Protein AF-A0A837F2M8-F1 (afdb_monomer)

pLDDT: mean 82.68, std 11.12, range [49.34, 92.56]

Foldseek 3Di:
DLVVVVVDPDPPQVSCLPVVVDDPNVLVVVLLVCVVVVVVVSNVVSCVVVVHDPVVVVVVVVVVVVVVVVVVVD

Sequence (74 aa):
MDDLIKQISIPQNVTAALCEHKGELFDILTLSLCYEKLNWEETAKICNTLNISEFTVIETMQAATKWADELAVC

Secondary structure (DSSP, 8-state):
-HHHHTTS---HHHHHHHHH--SHHHHHHHHHHHHHTT-HHHHHHHHHHHT--HHHHHHHHHHHHHHHHHHHT-

Mean predicted aligned error: 7.06 Å

Solvent-accessible surface area (backbone atoms only — not comparab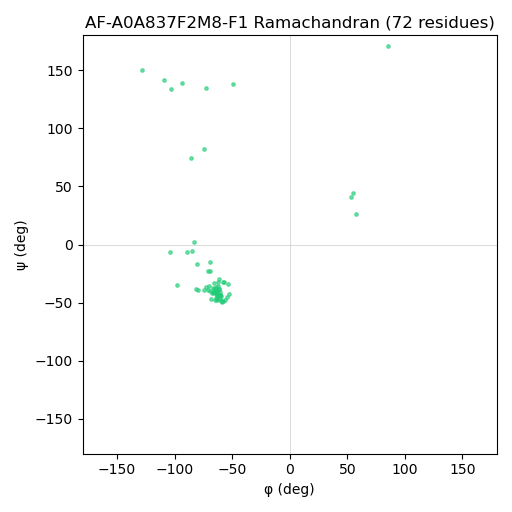le to full-atom v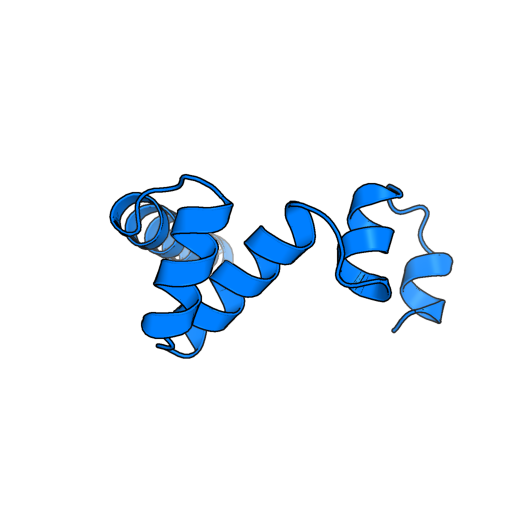alues): 4275 Å² total; per-residue (Å²): 110,66,73,62,53,71,74,41,97,64,60,67,66,58,48,33,16,74,73,66,68,35,61,71,63,25,53,54,52,49,35,53,54,25,56,78,67,67,36,60,72,61,27,52,52,46,24,60,75,68,72,46,57,69,66,58,51,53,54,49,53,51,52,50,52,52,51,51,55,59,56,70,75,104

Organism: NCBI:txid1296536

Radius of gyration: 14.39 Å; Cα contacts (8 Å, |Δi|>4): 42; chains: 1; bounding box: 36×20×35 Å

Structure (mmCIF, N/CA/C/O backbone):
data_AF-A0A837F2M8-F1
#
_entry.id   AF-A0A837F2M8-F1
#
loop_
_atom_site.group_PDB
_atom_site.id
_atom_site.type_symbol
_atom_site.label_atom_id
_atom_site.label_alt_id
_atom_site.label_comp_id
_atom_site.label_asym_id
_atom_site.label_entity_id
_atom_site.label_seq_id
_atom_site.pdbx_PDB_ins_code
_atom_site.Cartn_x
_atom_site.Cartn_y
_atom_site.Cartn_z
_atom_site.occupancy
_atom_site.B_iso_or_equiv
_atom_site.auth_seq_id
_atom_site.auth_comp_id
_atom_site.auth_asym_id
_atom_site.auth_atom_id
_atom_site.pdbx_PDB_model_num
ATOM 1 N N . MET A 1 1 ? 2.563 15.864 -17.557 1.00 54.81 1 MET A N 1
ATOM 2 C CA . MET A 1 1 ? 2.639 14.452 -17.124 1.00 54.81 1 MET A CA 1
ATOM 3 C C . MET A 1 1 ? 1.767 13.591 -18.035 1.00 54.81 1 MET A C 1
ATOM 5 O O . MET A 1 1 ? 2.288 12.643 -18.606 1.00 54.81 1 MET A O 1
ATOM 9 N N . ASP A 1 2 ? 0.524 14.006 -18.298 1.00 55.09 2 ASP A N 1
ATOM 10 C CA . ASP A 1 2 ? -0.399 13.337 -19.235 1.00 55.09 2 ASP A CA 1
ATOM 11 C C . ASP A 1 2 ? 0.166 13.081 -20.642 1.00 55.09 2 ASP A C 1
ATOM 13 O O . ASP A 1 2 ? 0.011 11.985 -21.176 1.00 55.09 2 ASP A O 1
ATOM 17 N N . ASP A 1 3 ? 0.874 14.048 -21.236 1.00 58.34 3 ASP A N 1
ATOM 18 C CA . ASP A 1 3 ? 1.454 13.876 -22.580 1.00 58.34 3 ASP A CA 1
ATOM 19 C C . ASP A 1 3 ? 2.631 12.893 -22.628 1.00 58.34 3 ASP A C 1
ATOM 21 O O . ASP A 1 3 ? 2.909 12.331 -23.685 1.00 58.34 3 ASP A O 1
ATOM 25 N N . LEU A 1 4 ? 3.309 12.658 -21.498 1.00 63.38 4 LEU A N 1
ATOM 26 C CA . LEU A 1 4 ? 4.390 11.672 -21.395 1.00 63.38 4 LEU A CA 1
ATOM 27 C C . LEU A 1 4 ? 3.815 10.256 -21.243 1.00 63.38 4 LEU A C 1
ATOM 29 O O . LEU A 1 4 ? 4.306 9.319 -21.861 1.00 63.38 4 LEU A O 1
ATOM 33 N N . ILE A 1 5 ? 2.728 10.121 -20.476 1.00 59.09 5 ILE A N 1
ATOM 34 C CA . ILE A 1 5 ? 2.007 8.857 -20.270 1.00 59.09 5 ILE A CA 1
ATOM 35 C C . ILE A 1 5 ? 1.342 8.381 -21.567 1.00 59.09 5 ILE A C 1
ATOM 37 O O . ILE A 1 5 ? 1.377 7.193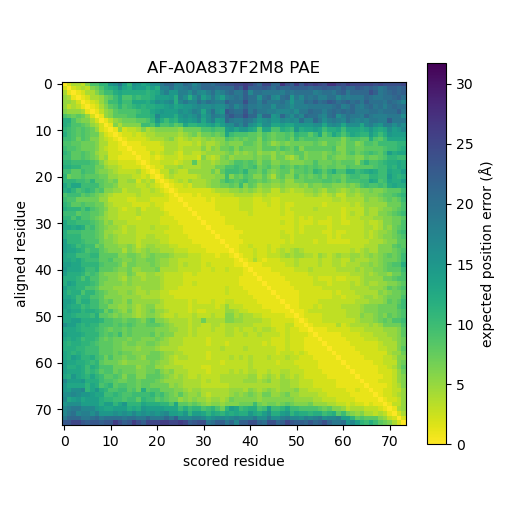 -21.855 1.00 59.09 5 ILE A O 1
ATOM 41 N N . LYS A 1 6 ? 0.798 9.289 -22.390 1.00 58.47 6 LYS A N 1
ATOM 42 C CA . LYS A 1 6 ? 0.191 8.947 -23.694 1.00 58.47 6 LYS A CA 1
ATOM 43 C C . LYS A 1 6 ? 1.191 8.484 -24.758 1.00 58.47 6 LYS A C 1
ATOM 45 O O . LYS A 1 6 ? 0.789 7.822 -25.711 1.00 58.47 6 LYS A O 1
ATOM 50 N N . GLN A 1 7 ? 2.466 8.855 -24.633 1.00 57.78 7 GLN A N 1
ATOM 51 C CA . GLN A 1 7 ? 3.522 8.457 -25.577 1.00 57.78 7 GLN A CA 1
ATOM 52 C C . GLN A 1 7 ? 4.051 7.044 -25.317 1.00 57.78 7 GLN A C 1
ATOM 54 O O . GLN A 1 7 ? 4.681 6.445 -26.187 1.00 57.78 7 GLN A O 1
ATOM 59 N N . ILE A 1 8 ? 3.773 6.500 -24.136 1.00 64.69 8 ILE A N 1
ATOM 60 C CA . ILE A 1 8 ? 4.126 5.143 -23.747 1.00 64.69 8 ILE A CA 1
ATOM 61 C C . ILE A 1 8 ? 2.832 4.329 -23.843 1.00 64.69 8 ILE A C 1
ATOM 63 O O . ILE A 1 8 ? 1.774 4.783 -23.419 1.00 64.69 8 ILE A O 1
ATOM 67 N N . SER A 1 9 ? 2.864 3.139 -24.444 1.00 62.81 9 SER A N 1
ATOM 68 C CA . SER A 1 9 ? 1.669 2.289 -24.513 1.00 62.81 9 SER A CA 1
ATOM 69 C C . SER A 1 9 ? 1.428 1.665 -23.135 1.00 62.81 9 SER A C 1
ATOM 71 O O . SER A 1 9 ? 1.895 0.567 -22.845 1.00 62.81 9 SER A O 1
ATOM 73 N N . ILE A 1 10 ? 0.791 2.427 -22.244 1.00 70.56 10 ILE A N 1
ATOM 74 C CA . ILE A 1 10 ? 0.491 2.003 -20.878 1.00 70.56 10 ILE A CA 1
ATOM 75 C C . ILE A 1 10 ? -0.922 1.400 -20.848 1.00 70.56 10 ILE A C 1
ATOM 77 O O . ILE A 1 10 ? -1.830 1.931 -21.494 1.00 70.56 10 ILE A O 1
ATOM 81 N N . PRO A 1 11 ? -1.136 0.293 -20.117 1.00 80.25 11 PRO A N 1
ATOM 82 C CA . PRO A 1 11 ? -2.465 -0.259 -19.886 1.00 80.25 11 PRO A CA 1
ATOM 83 C C . PRO A 1 11 ? -3.486 0.794 -19.420 1.00 80.25 11 PRO A C 1
ATOM 85 O O . PRO A 1 11 ? -3.190 1.628 -18.563 1.00 80.25 11 PRO A O 1
ATOM 88 N N . GLN A 1 12 ? -4.710 0.731 -19.959 1.00 75.88 12 GLN A N 1
ATOM 89 C CA . GLN A 1 12 ? -5.767 1.721 -19.691 1.00 75.88 12 GLN A CA 1
ATOM 90 C C . GLN A 1 12 ? -6.102 1.872 -18.202 1.00 75.88 12 GLN A C 1
ATOM 92 O O . GLN A 1 12 ? -6.441 2.967 -17.767 1.00 75.88 12 GLN A O 1
ATOM 97 N N . ASN A 1 13 ? -5.986 0.802 -17.412 1.00 76.50 13 ASN A N 1
ATOM 98 C CA . ASN A 1 13 ? -6.194 0.841 -15.963 1.00 76.50 13 ASN A CA 1
ATOM 99 C C . ASN A 1 13 ? -5.159 1.725 -15.245 1.00 76.50 13 ASN A C 1
ATOM 101 O O . ASN A 1 13 ? -5.509 2.437 -14.310 1.00 76.50 13 ASN A O 1
ATOM 105 N N . VAL A 1 14 ? -3.908 1.728 -15.705 1.00 78.31 14 VAL A N 1
ATOM 106 C CA . VAL A 1 14 ? -2.845 2.583 -15.164 1.00 78.31 14 VAL A CA 1
ATOM 107 C C . VAL A 1 14 ? -3.037 4.029 -15.621 1.00 78.31 14 VAL A C 1
ATOM 109 O O . VAL A 1 14 ? -2.873 4.946 -14.823 1.00 78.31 14 VAL A O 1
ATOM 112 N N . THR A 1 15 ? -3.444 4.259 -16.875 1.00 80.06 15 THR A N 1
ATOM 113 C CA . THR A 1 15 ? -3.785 5.611 -17.353 1.00 80.06 15 THR A CA 1
ATOM 114 C C . THR A 1 15 ? -4.969 6.198 -16.585 1.00 80.06 15 THR A C 1
ATOM 116 O O . THR A 1 15 ? -4.903 7.348 -16.160 1.00 80.06 15 THR A O 1
ATOM 119 N N . ALA A 1 16 ? -6.024 5.414 -16.355 1.00 79.06 16 ALA A N 1
ATOM 120 C CA . ALA A 1 16 ? -7.174 5.842 -15.563 1.00 79.06 16 ALA A CA 1
ATOM 121 C C . ALA A 1 16 ? -6.769 6.178 -14.118 1.00 79.06 16 ALA A C 1
ATOM 123 O O . ALA A 1 16 ? -7.229 7.172 -13.559 1.00 79.06 16 ALA A O 1
ATOM 124 N N . ALA A 1 17 ? -5.853 5.405 -13.533 1.00 82.50 17 ALA A N 1
ATOM 125 C CA . ALA A 1 17 ? -5.363 5.681 -12.192 1.00 82.50 17 ALA A CA 1
ATOM 126 C C . ALA A 1 17 ? -4.515 6.959 -12.116 1.00 82.50 17 ALA A C 1
ATOM 128 O O . ALA A 1 17 ? -4.730 7.788 -11.237 1.00 82.50 17 ALA A O 1
ATOM 129 N N . LEU A 1 18 ? -3.573 7.139 -13.046 1.00 78.06 18 LEU A N 1
ATOM 130 C CA . LEU A 1 18 ? -2.604 8.239 -13.007 1.00 78.06 18 LEU A CA 1
ATOM 131 C C . LEU A 1 18 ? -3.148 9.568 -13.545 1.00 78.06 18 LEU A C 1
ATOM 133 O O . LEU A 1 18 ? -2.809 10.616 -13.009 1.00 78.06 18 LEU A O 1
ATOM 137 N N . CYS A 1 19 ? -3.951 9.539 -14.611 1.00 79.25 19 CYS A N 1
ATOM 138 C CA . CYS A 1 19 ? -4.448 10.749 -15.275 1.00 79.25 19 CYS A CA 1
ATOM 139 C C . CYS A 1 19 ? -5.866 11.117 -14.833 1.00 79.25 19 CYS A C 1
ATOM 141 O O . CYS 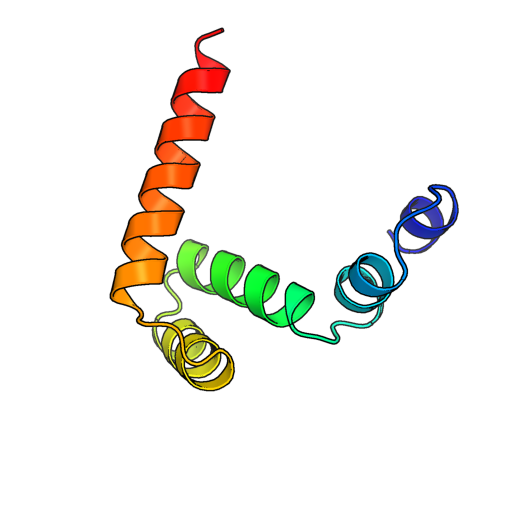A 1 19 ? -6.208 12.295 -14.767 1.00 79.25 19 CYS A O 1
ATOM 143 N N . GLU A 1 20 ? -6.713 10.122 -14.561 1.00 79.88 20 GLU A N 1
ATOM 144 C CA . GLU A 1 20 ? -8.117 10.360 -14.210 1.00 79.88 20 GLU A CA 1
ATOM 145 C C . GLU A 1 20 ? -8.412 10.197 -12.720 1.00 79.88 20 GLU A C 1
ATOM 147 O O . GLU A 1 20 ? -9.529 10.511 -12.308 1.00 79.88 20 GLU A O 1
ATOM 152 N N . HIS A 1 21 ? -7.440 9.738 -11.925 1.00 83.00 21 HIS A N 1
ATOM 153 C CA . HIS A 1 21 ? -7.598 9.460 -10.496 1.00 83.00 21 HIS A CA 1
ATOM 154 C C . HIS A 1 21 ? -8.759 8.496 -10.207 1.00 83.00 21 HIS A C 1
ATOM 156 O O . HIS A 1 21 ? -9.594 8.735 -9.334 1.00 83.00 21 HIS A O 1
ATOM 162 N N . LYS A 1 22 ? -8.857 7.423 -11.001 1.00 81.31 22 LYS A N 1
ATOM 163 C CA . LYS A 1 22 ? -9.955 6.453 -10.929 1.00 81.31 22 LYS A CA 1
ATOM 164 C C . LYS A 1 22 ? -9.466 5.018 -10.825 1.00 81.31 22 LYS A C 1
ATOM 166 O O . LYS A 1 22 ? -8.473 4.632 -11.438 1.00 81.31 22 LYS A O 1
ATOM 171 N N . GLY A 1 23 ? -10.288 4.214 -10.157 1.00 84.25 23 GLY A N 1
ATOM 172 C CA . GLY A 1 23 ? -10.134 2.769 -10.056 1.00 84.25 23 GLY A CA 1
ATOM 173 C C . GLY A 1 23 ? -9.201 2.341 -8.928 1.00 84.25 23 GLY A C 1
ATOM 174 O O . GLY A 1 23 ? -8.488 3.149 -8.342 1.00 84.25 23 GLY A O 1
ATOM 175 N N . GLU A 1 24 ? -9.178 1.036 -8.673 1.00 84.44 24 GLU A N 1
ATOM 176 C CA . GLU A 1 24 ? -8.486 0.431 -7.525 1.00 84.44 24 GLU A CA 1
ATOM 177 C C . GLU A 1 24 ? -6.983 0.752 -7.486 1.00 84.44 24 GLU A C 1
ATOM 179 O O . GLU A 1 24 ? -6.397 0.907 -6.420 1.00 84.44 24 GLU A O 1
ATOM 184 N N . LEU A 1 25 ? -6.346 0.911 -8.651 1.00 86.50 25 LEU A N 1
ATOM 185 C CA . LEU A 1 25 ? -4.936 1.302 -8.736 1.00 86.50 25 LEU A CA 1
ATOM 186 C C . LEU A 1 25 ? -4.685 2.723 -8.215 1.00 86.50 25 LEU A C 1
ATOM 188 O O . LEU A 1 25 ? -3.628 2.982 -7.641 1.00 86.50 25 LEU A O 1
ATOM 192 N N . PHE A 1 26 ? -5.639 3.639 -8.396 1.00 87.88 26 PHE A N 1
ATOM 193 C CA . PHE A 1 26 ? -5.547 4.973 -7.810 1.00 87.88 26 PHE A CA 1
ATOM 194 C C . PHE A 1 26 ? -5.740 4.923 -6.295 1.0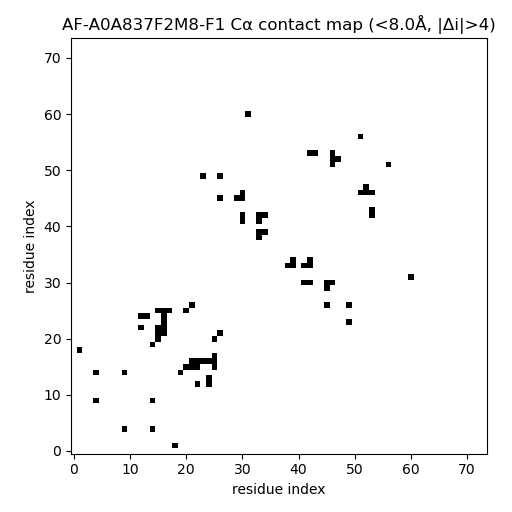0 87.88 26 PHE A C 1
ATOM 196 O O . PHE A 1 26 ? -5.015 5.601 -5.569 1.00 87.88 26 PHE A O 1
ATOM 203 N N . ASP A 1 27 ? -6.659 4.087 -5.812 1.00 88.38 27 ASP A N 1
ATOM 204 C CA . ASP A 1 27 ? -6.890 3.906 -4.378 1.00 88.38 27 ASP A CA 1
ATOM 205 C C . ASP A 1 27 ? -5.642 3.330 -3.689 1.00 88.38 27 ASP A C 1
ATOM 207 O O . ASP A 1 27 ? -5.220 3.838 -2.652 1.00 88.38 27 ASP A O 1
ATOM 211 N N . ILE A 1 28 ? -4.977 2.345 -4.305 1.00 88.44 28 ILE A N 1
ATOM 212 C CA . ILE A 1 28 ? -3.704 1.788 -3.817 1.00 88.44 28 ILE A CA 1
ATOM 213 C C . ILE A 1 28 ? -2.592 2.849 -3.826 1.00 88.44 28 ILE A C 1
ATOM 215 O O . ILE A 1 28 ? -1.863 2.984 -2.845 1.00 88.44 28 ILE A O 1
ATOM 219 N N . LEU A 1 29 ? -2.466 3.639 -4.899 1.00 87.62 29 LEU A N 1
ATOM 220 C CA . LEU A 1 29 ? -1.485 4.729 -4.959 1.00 87.62 29 LEU A CA 1
ATOM 221 C C . LEU A 1 29 ? -1.729 5.769 -3.854 1.00 87.62 29 LEU A C 1
ATOM 223 O O . LEU A 1 29 ? -0.797 6.224 -3.189 1.00 87.62 29 LEU A O 1
ATO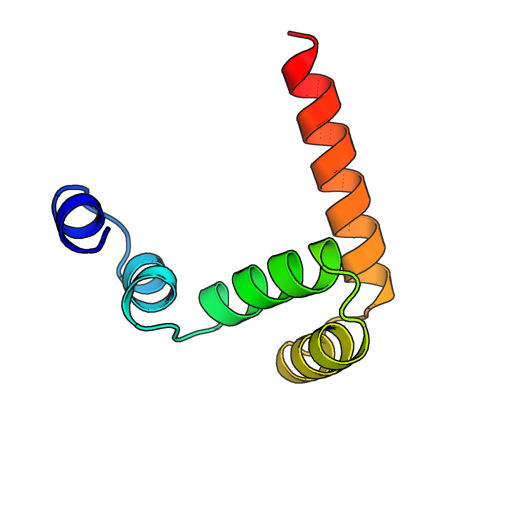M 227 N N . THR A 1 30 ? -2.992 6.133 -3.647 1.00 89.81 30 THR A N 1
ATOM 228 C CA . THR A 1 30 ? -3.405 7.093 -2.619 1.00 89.81 30 THR A CA 1
ATOM 229 C C . THR A 1 30 ? -3.142 6.542 -1.221 1.00 89.81 30 THR A C 1
ATOM 231 O O . THR A 1 30 ? -2.666 7.280 -0.361 1.00 89.81 30 THR A O 1
ATOM 234 N N . LEU A 1 31 ? -3.360 5.243 -1.000 1.00 89.69 31 LEU A N 1
ATOM 235 C CA . LEU A 1 31 ? -3.037 4.566 0.252 1.00 89.69 31 LEU A CA 1
ATOM 236 C C . LEU A 1 31 ? -1.547 4.695 0.591 1.00 89.69 31 LEU A C 1
ATOM 238 O O . LEU A 1 31 ? -1.205 5.109 1.700 1.00 89.69 31 LEU A O 1
ATOM 242 N N . SER A 1 32 ? -0.665 4.407 -0.372 1.00 89.44 32 SER A N 1
ATOM 243 C CA . SER A 1 32 ? 0.783 4.553 -0.190 1.00 89.44 32 SER A CA 1
ATOM 244 C C . SER A 1 32 ? 1.179 5.998 0.131 1.00 89.44 32 SER A C 1
ATOM 246 O O . SER A 1 32 ? 1.933 6.234 1.073 1.00 89.44 32 SER A O 1
ATOM 248 N N . LEU A 1 33 ? 0.607 6.977 -0.578 1.00 90.06 33 LEU A N 1
ATOM 249 C CA . LEU A 1 33 ? 0.857 8.403 -0.334 1.00 90.06 33 LEU A CA 1
ATOM 250 C C . LEU A 1 33 ? 0.376 8.868 1.050 1.00 90.06 33 LEU A C 1
ATOM 252 O O . LEU A 1 33 ? 1.049 9.668 1.704 1.00 90.06 33 LEU A O 1
ATOM 256 N N . CYS A 1 34 ? -0.794 8.410 1.501 1.00 90.75 34 CYS A N 1
ATOM 257 C CA . CYS A 1 34 ? -1.327 8.735 2.825 1.00 90.75 34 CYS A CA 1
ATOM 258 C C . CYS A 1 34 ? -0.473 8.125 3.937 1.00 90.75 34 CYS A C 1
ATOM 260 O O . CYS A 1 34 ? -0.178 8.810 4.919 1.00 90.75 34 CYS A O 1
ATOM 262 N N . TYR A 1 35 ? -0.023 6.882 3.753 1.00 89.56 35 TYR A N 1
ATOM 263 C CA . TYR A 1 35 ? 0.886 6.207 4.673 1.00 89.56 35 TYR A CA 1
ATOM 264 C C . TYR A 1 35 ? 2.208 6.973 4.827 1.00 89.56 35 TYR A C 1
ATOM 266 O O . TYR A 1 35 ? 2.618 7.275 5.946 1.00 89.56 35 TYR A O 1
ATOM 274 N N . GLU A 1 36 ? 2.839 7.374 3.719 1.00 87.94 36 GLU A N 1
ATOM 275 C CA . GLU A 1 36 ? 4.089 8.152 3.740 1.00 87.94 36 GLU A CA 1
ATOM 276 C C . GLU A 1 36 ? 3.932 9.522 4.415 1.00 87.94 36 GLU A C 1
ATOM 278 O O . GLU A 1 36 ? 4.852 10.017 5.065 1.00 87.94 36 GLU A O 1
ATOM 283 N N . LYS A 1 37 ? 2.749 10.135 4.300 1.00 91.88 37 LYS A N 1
ATOM 284 C CA . LYS A 1 37 ? 2.420 11.415 4.945 1.00 91.88 37 LYS A CA 1
ATOM 285 C C . LYS A 1 37 ? 1.964 11.276 6.398 1.00 91.88 37 LYS A C 1
ATOM 287 O O . LYS A 1 37 ? 1.611 12.289 7.001 1.00 91.88 37 LYS A O 1
ATOM 292 N N . LEU A 1 38 ? 1.951 10.061 6.956 1.00 90.44 38 LEU A N 1
ATOM 293 C CA . 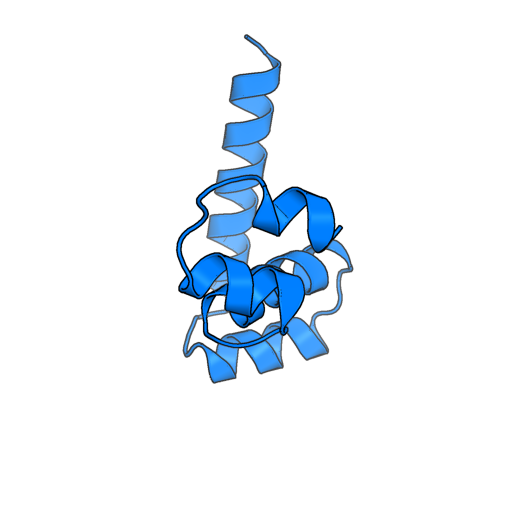LEU A 1 38 ? 1.429 9.757 8.295 1.00 90.44 38 LEU A CA 1
ATOM 294 C C . LEU A 1 38 ? -0.045 10.169 8.474 1.00 90.44 38 LEU A C 1
ATOM 296 O O . LEU A 1 38 ? -0.493 10.456 9.585 1.00 90.44 38 LEU A O 1
ATOM 300 N N . ASN A 1 39 ? -0.814 10.218 7.382 1.00 91.56 39 ASN A N 1
ATOM 301 C CA . ASN A 1 39 ? -2.227 10.579 7.411 1.00 91.56 39 ASN A CA 1
ATO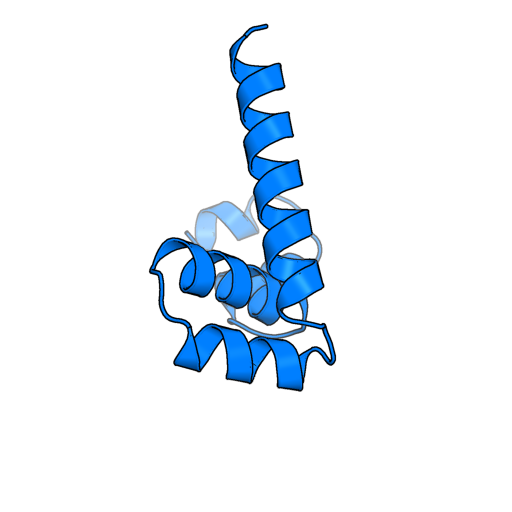M 302 C C . ASN A 1 39 ? -3.093 9.346 7.700 1.00 91.56 39 ASN A C 1
ATOM 304 O O . ASN A 1 39 ? -3.749 8.802 6.813 1.00 91.56 39 ASN A O 1
ATOM 308 N N . TRP A 1 40 ? -3.078 8.903 8.957 1.00 88.62 40 TRP A N 1
ATOM 309 C CA . TRP A 1 40 ? -3.753 7.678 9.399 1.00 88.62 40 TRP A CA 1
ATOM 310 C C . TRP A 1 40 ? -5.270 7.701 9.206 1.00 88.62 40 TRP A C 1
ATOM 312 O O . TRP A 1 40 ? -5.865 6.657 8.957 1.00 88.62 40 TRP A O 1
ATOM 322 N N . GLU A 1 41 ? -5.893 8.879 9.269 1.00 91.00 41 GLU A N 1
ATOM 323 C CA . GLU A 1 41 ? -7.337 9.014 9.070 1.00 91.00 41 GLU A CA 1
ATOM 324 C C . GLU A 1 41 ? -7.742 8.647 7.636 1.00 91.00 41 GLU A C 1
ATOM 326 O O . GLU A 1 41 ? -8.660 7.854 7.428 1.00 91.00 41 GLU A O 1
ATOM 331 N N . GLU A 1 42 ? -7.034 9.183 6.639 1.00 88.75 42 GLU A N 1
ATOM 332 C CA . GLU A 1 42 ? -7.295 8.858 5.234 1.00 88.75 42 GLU A CA 1
ATOM 333 C C . GLU A 1 42 ? -6.833 7.445 4.877 1.00 88.75 42 GLU A C 1
ATOM 335 O O . GLU A 1 42 ? -7.533 6.742 4.151 1.00 88.75 42 GLU A O 1
ATOM 340 N N . THR A 1 43 ? -5.717 6.978 5.444 1.00 89.44 43 THR A N 1
ATOM 341 C CA . THR A 1 43 ? -5.272 5.585 5.293 1.00 89.44 43 THR A CA 1
ATOM 342 C C . THR A 1 43 ? -6.361 4.612 5.746 1.00 89.44 43 THR A C 1
ATOM 344 O O . THR A 1 43 ? -6.712 3.709 4.993 1.00 89.44 43 THR A O 1
ATOM 347 N N . ALA A 1 44 ? -6.969 4.823 6.919 1.00 90.12 44 ALA A N 1
ATOM 348 C CA . ALA A 1 44 ? -8.042 3.964 7.421 1.00 90.12 44 ALA A CA 1
ATOM 349 C C . ALA A 1 44 ? -9.297 4.001 6.528 1.00 90.12 44 ALA A C 1
ATOM 351 O O . ALA A 1 44 ? -9.930 2.967 6.297 1.00 90.12 44 ALA A O 1
ATOM 352 N N . LYS A 1 45 ? -9.661 5.168 5.978 1.00 91.69 45 LYS A N 1
ATOM 353 C CA . LYS A 1 45 ? -10.780 5.282 5.023 1.00 91.69 45 LYS A CA 1
ATOM 354 C C . LYS A 1 45 ? -10.515 4.467 3.758 1.00 91.69 45 LYS A C 1
ATOM 356 O O . LYS A 1 45 ? -11.381 3.702 3.340 1.00 91.69 45 LYS A O 1
ATOM 361 N N . ILE A 1 46 ? -9.318 4.580 3.187 1.00 89.81 46 ILE A N 1
ATOM 362 C CA . ILE A 1 46 ? -8.940 3.862 1.964 1.00 89.81 46 ILE A CA 1
ATOM 363 C C . ILE A 1 46 ? -8.815 2.353 2.226 1.00 89.81 46 ILE A C 1
ATOM 365 O O . ILE A 1 46 ? -9.300 1.558 1.424 1.00 89.81 46 ILE A O 1
ATOM 369 N N . CYS A 1 47 ? -8.262 1.946 3.373 1.00 90.44 47 CYS A N 1
ATOM 370 C CA . CYS A 1 47 ? -8.237 0.549 3.818 1.00 90.44 47 CYS A CA 1
ATOM 371 C C . CYS A 1 47 ? -9.640 -0.066 3.858 1.00 90.44 47 CYS A C 1
ATOM 373 O O . CYS A 1 47 ? -9.840 -1.169 3.355 1.00 90.44 47 CYS A O 1
ATOM 375 N N . ASN A 1 48 ? -10.624 0.660 4.398 1.00 90.06 48 ASN A N 1
ATOM 376 C CA . ASN A 1 48 ? -12.012 0.202 4.424 1.00 90.06 48 ASN A CA 1
ATOM 377 C C . ASN A 1 48 ? -12.618 0.100 3.016 1.00 90.06 48 ASN A C 1
ATOM 379 O O . ASN A 1 48 ? -13.281 -0.889 2.718 1.00 90.06 48 ASN A O 1
ATOM 383 N N . THR A 1 49 ? -12.360 1.076 2.139 1.00 89.06 49 THR A N 1
ATOM 384 C CA . THR A 1 49 ? -12.814 1.046 0.736 1.00 89.06 49 THR A CA 1
ATOM 385 C C . THR A 1 49 ? -12.252 -0.155 -0.022 1.00 89.06 49 THR A C 1
ATOM 387 O O . THR A 1 49 ? -12.974 -0.804 -0.775 1.00 89.06 49 THR A O 1
ATOM 390 N N . LEU A 1 50 ? -10.979 -0.480 0.208 1.00 87.44 50 LEU A N 1
ATOM 391 C CA . LEU A 1 50 ? -10.295 -1.610 -0.421 1.00 87.44 50 LEU A CA 1
ATOM 392 C C . LEU A 1 50 ? -10.517 -2.941 0.313 1.00 87.44 50 LEU A C 1
ATOM 394 O O . LEU A 1 50 ? -10.090 -3.986 -0.173 1.00 87.44 50 LEU A O 1
ATOM 398 N N . ASN A 1 51 ? -11.186 -2.915 1.470 1.00 91.50 51 ASN A N 1
ATOM 399 C CA . ASN A 1 51 ? -11.367 -4.059 2.362 1.00 91.50 51 ASN A CA 1
ATOM 400 C C . ASN A 1 51 ? -10.030 -4.740 2.740 1.00 91.50 51 ASN A C 1
ATOM 402 O O . ASN A 1 51 ? -9.920 -5.967 2.783 1.00 91.50 51 ASN A O 1
ATOM 406 N N . ILE A 1 52 ? -9.003 -3.924 2.999 1.00 89.62 52 ILE A N 1
ATOM 407 C CA . ILE A 1 52 ? -7.653 -4.339 3.401 1.00 89.62 52 ILE A CA 1
ATOM 408 C C . ILE A 1 52 ? -7.439 -3.967 4.870 1.00 89.62 52 ILE A C 1
ATOM 410 O O . ILE A 1 52 ? -7.857 -2.906 5.328 1.00 89.62 52 ILE A O 1
ATOM 414 N N . SER A 1 53 ? -6.759 -4.834 5.620 1.00 90.31 53 SER A N 1
ATOM 415 C CA . SER A 1 53 ? -6.361 -4.535 6.996 1.00 90.31 53 SER A CA 1
ATOM 416 C C . SER A 1 53 ? -5.224 -3.513 7.033 1.00 90.31 53 SER A C 1
ATOM 418 O O . SER A 1 53 ? -4.215 -3.683 6.350 1.00 90.31 53 SER A O 1
ATOM 420 N N . GLU A 1 54 ? -5.329 -2.508 7.904 1.00 85.94 54 GLU A N 1
ATOM 421 C CA . GLU A 1 54 ? -4.254 -1.537 8.163 1.00 85.94 54 GLU A CA 1
ATOM 422 C C . GLU A 1 54 ? -2.929 -2.219 8.540 1.00 85.94 54 GLU A C 1
ATOM 424 O O . GLU A 1 54 ? -1.856 -1.767 8.144 1.00 85.94 54 GLU A O 1
ATOM 429 N N . PHE A 1 55 ? -2.994 -3.352 9.246 1.00 88.44 55 PHE A N 1
ATOM 430 C CA . PHE A 1 55 ? -1.811 -4.139 9.593 1.00 88.44 55 PHE A CA 1
ATOM 431 C C . PHE A 1 55 ? -1.103 -4.686 8.346 1.00 88.44 55 PHE A C 1
ATOM 433 O O . PHE A 1 55 ? 0.112 -4.564 8.219 1.00 88.44 55 PHE A O 1
ATOM 440 N N . THR A 1 56 ? -1.870 -5.204 7.384 1.00 89.00 56 THR A N 1
ATOM 441 C CA . THR A 1 56 ? -1.339 -5.683 6.101 1.00 89.00 56 THR A CA 1
ATOM 442 C C . THR A 1 56 ? -0.685 -4.552 5.314 1.00 89.00 56 THR A C 1
ATOM 444 O O . THR A 1 56 ? 0.342 -4.770 4.675 1.00 89.00 56 THR A O 1
ATOM 447 N N . VAL A 1 57 ? -1.230 -3.334 5.383 1.00 88.19 57 VAL A N 1
ATOM 448 C CA . VAL A 1 57 ? -0.617 -2.156 4.751 1.00 88.19 57 VAL A CA 1
ATOM 449 C C . VAL A 1 57 ? 0.744 -1.857 5.371 1.00 88.19 57 VAL A C 1
ATOM 451 O O . VAL A 1 57 ? 1.717 -1.703 4.638 1.00 88.19 57 VAL A O 1
ATOM 454 N N . ILE A 1 58 ? 0.841 -1.841 6.703 1.00 89.12 58 ILE A N 1
ATOM 455 C CA . ILE A 1 58 ? 2.107 -1.604 7.413 1.00 89.12 58 ILE A CA 1
ATOM 456 C C . ILE A 1 58 ? 3.152 -2.659 7.030 1.00 89.12 58 ILE A C 1
ATOM 458 O O . ILE A 1 58 ? 4.267 -2.300 6.652 1.00 89.12 58 ILE A O 1
ATOM 462 N N . GLU A 1 59 ? 2.797 -3.945 7.083 1.00 92.56 59 GLU A N 1
ATOM 463 C CA . GLU A 1 59 ? 3.710 -5.038 6.723 1.00 92.56 59 GLU A CA 1
ATOM 464 C C . GLU A 1 59 ? 4.182 -4.933 5.269 1.00 92.56 59 GLU A C 1
ATOM 466 O O . GLU A 1 59 ? 5.370 -5.081 4.981 1.00 92.56 59 GLU A O 1
ATOM 471 N N . THR A 1 60 ? 3.262 -4.633 4.350 1.00 90.75 60 THR A N 1
ATOM 472 C CA . THR A 1 60 ? 3.572 -4.535 2.919 1.00 90.75 60 THR A CA 1
ATOM 473 C C . THR A 1 60 ? 4.475 -3.338 2.631 1.00 90.75 60 THR A C 1
ATOM 475 O O . THR A 1 60 ? 5.441 -3.472 1.882 1.00 90.75 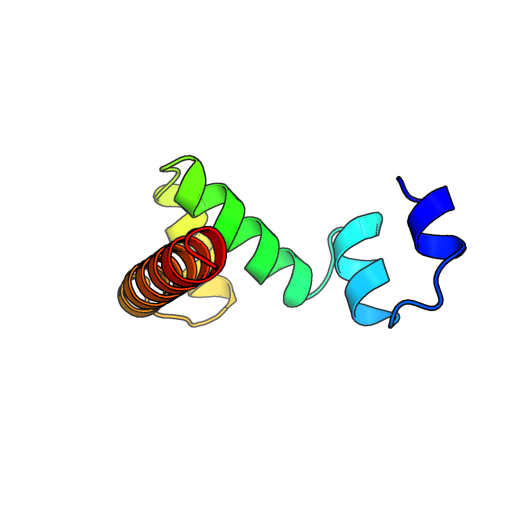60 THR A O 1
ATOM 478 N N . MET A 1 61 ? 4.218 -2.185 3.257 1.00 90.06 61 MET A N 1
ATOM 479 C CA . MET A 1 61 ? 5.062 -0.998 3.104 1.00 90.06 61 MET A CA 1
ATOM 480 C C . MET A 1 61 ? 6.458 -1.233 3.690 1.00 90.06 61 MET A C 1
ATOM 482 O O . MET A 1 61 ? 7.449 -0.884 3.058 1.00 90.06 61 MET A O 1
ATOM 486 N N . GLN A 1 62 ? 6.569 -1.902 4.843 1.00 90.38 62 GLN A N 1
ATOM 487 C CA . GLN A 1 62 ? 7.867 -2.288 5.411 1.00 90.38 62 GLN A CA 1
ATOM 488 C C . GLN A 1 62 ? 8.638 -3.250 4.500 1.00 90.38 62 GLN A C 1
ATOM 490 O O . GLN A 1 62 ? 9.841 -3.077 4.301 1.00 90.38 62 GLN A O 1
ATOM 495 N N . ALA A 1 63 ? 7.958 -4.248 3.931 1.00 91.00 63 ALA A N 1
ATOM 496 C CA . ALA A 1 63 ? 8.564 -5.177 2.984 1.00 91.00 63 ALA A CA 1
ATOM 497 C C . ALA A 1 63 ? 9.039 -4.460 1.709 1.00 91.00 63 ALA A C 1
ATOM 499 O O . ALA A 1 63 ? 10.141 -4.733 1.236 1.00 91.00 63 ALA A O 1
ATOM 500 N N . ALA A 1 64 ? 8.247 -3.516 1.192 1.00 89.12 64 ALA A N 1
ATOM 501 C CA . ALA A 1 64 ? 8.599 -2.714 0.025 1.00 89.12 64 ALA A CA 1
ATOM 502 C C . ALA A 1 64 ? 9.824 -1.824 0.284 1.00 89.12 64 ALA A C 1
ATOM 504 O O . ALA A 1 64 ? 10.748 -1.818 -0.527 1.00 89.12 64 ALA A O 1
ATOM 505 N N . THR A 1 65 ? 9.878 -1.133 1.429 1.00 88.06 65 THR A N 1
ATOM 506 C CA . THR A 1 65 ? 11.047 -0.331 1.825 1.00 88.06 65 THR A CA 1
ATOM 507 C C . THR A 1 65 ? 12.290 -1.201 1.965 1.00 88.06 65 THR A C 1
ATOM 509 O O . THR A 1 65 ? 13.333 -0.872 1.412 1.00 88.06 65 THR A O 1
ATOM 512 N N . LYS A 1 66 ? 12.174 -2.351 2.639 1.00 91.44 66 LYS A N 1
ATOM 513 C CA . LYS A 1 66 ? 13.293 -3.284 2.800 1.00 91.44 66 LYS A CA 1
ATOM 514 C C . LYS A 1 66 ? 13.821 -3.778 1.452 1.00 91.44 66 LYS A C 1
ATOM 516 O O . LYS A 1 66 ? 15.027 -3.822 1.247 1.00 91.44 66 LYS A O 1
ATOM 521 N N . TRP A 1 67 ? 12.928 -4.133 0.532 1.00 91.81 67 TRP A N 1
ATOM 522 C CA . TRP A 1 67 ? 13.313 -4.546 -0.815 1.00 91.81 67 TRP A CA 1
ATOM 523 C C . TRP A 1 67 ? 14.006 -3.419 -1.595 1.00 91.81 67 TRP A C 1
ATOM 525 O O . TRP A 1 67 ? 14.996 -3.662 -2.282 1.00 91.81 67 TRP A O 1
ATOM 535 N N . ALA A 1 68 ? 13.525 -2.179 -1.468 1.00 88.31 68 ALA A N 1
ATOM 536 C CA . ALA A 1 68 ? 14.164 -1.021 -2.089 1.00 88.31 68 ALA A CA 1
ATOM 537 C C . ALA A 1 68 ? 15.578 -0.774 -1.528 1.00 88.31 68 ALA A C 1
ATOM 539 O O . ALA A 1 68 ? 16.498 -0.507 -2.302 1.00 88.31 68 ALA A O 1
ATOM 540 N N . ASP A 1 69 ? 15.767 -0.928 -0.214 1.00 87.44 69 ASP A N 1
ATOM 541 C CA . ASP A 1 69 ? 17.082 -0.838 0.431 1.00 87.44 69 ASP A CA 1
ATOM 542 C C . ASP A 1 69 ? 18.030 -1.943 -0.059 1.00 87.44 69 ASP A C 1
ATOM 544 O O . ASP A 1 69 ? 19.192 -1.675 -0.350 1.00 87.44 69 ASP A O 1
ATOM 548 N N . GLU A 1 70 ? 17.541 -3.179 -0.207 1.00 90.88 70 GLU A N 1
ATOM 549 C CA . GLU A 1 70 ? 18.323 -4.300 -0.749 1.00 90.88 70 GLU A CA 1
ATOM 550 C C . GLU A 1 70 ? 18.791 -4.038 -2.190 1.00 90.88 70 GLU A C 1
ATOM 552 O O . GLU A 1 70 ? 19.927 -4.363 -2.535 1.00 90.88 70 GLU A O 1
ATOM 557 N N . LEU A 1 71 ? 17.952 -3.410 -3.020 1.00 83.88 71 LEU A N 1
ATOM 558 C CA . LEU A 1 71 ? 18.315 -3.018 -4.385 1.00 83.88 71 LEU A CA 1
ATOM 559 C C . LEU A 1 71 ? 19.323 -1.869 -4.440 1.00 83.88 71 LEU A C 1
ATOM 561 O O . LEU A 1 71 ? 20.163 -1.849 -5.334 1.00 83.88 71 LEU A O 1
ATOM 565 N N . ALA A 1 72 ? 19.242 -0.912 -3.515 1.00 72.75 72 ALA A N 1
ATOM 566 C CA . ALA A 1 72 ? 20.148 0.236 -3.475 1.00 72.75 72 ALA A CA 1
ATOM 567 C C . ALA A 1 72 ? 21.591 -0.143 -3.091 1.00 72.75 72 ALA A C 1
ATOM 569 O O . ALA A 1 72 ? 22.510 0.658 -3.264 1.00 72.75 72 ALA A O 1
ATOM 570 N N . VAL A 1 73 ? 21.789 -1.351 -2.557 1.00 64.19 73 VAL A N 1
ATOM 571 C CA . VAL A 1 73 ? 23.097 -1.905 -2.178 1.00 64.19 73 VAL A CA 1
ATOM 572 C C . VAL A 1 73 ? 23.766 -2.666 -3.344 1.00 64.19 73 VAL A C 1
ATOM 574 O O . VAL A 1 73 ? 24.931 -3.050 -3.220 1.00 64.19 73 VAL A O 1
ATOM 577 N N . CYS A 1 74 ? 23.074 -2.860 -4.477 1.00 49.34 74 CYS A N 1
ATOM 578 C CA . CYS A 1 74 ? 23.624 -3.463 -5.701 1.00 49.34 74 CYS A CA 1
ATOM 579 C C . CYS A 1 74 ? 24.299 -2.457 -6.645 1.00 49.34 74 CYS A C 1
ATOM 581 O O . CYS A 1 74 ? 23.767 -1.342 -6.837 1.00 49.34 74 CYS A O 1
#